Protein AF-A0A1G8Q2F4-F1 (afdb_monomer_lite)

Organism: NCBI:txid549003

Structure (mmCIF, N/CA/C/O backbone):
data_AF-A0A1G8Q2F4-F1
#
_entry.id   AF-A0A1G8Q2F4-F1
#
loop_
_atom_site.group_PDB
_atom_site.id
_atom_site.type_symbol
_atom_site.label_atom_id
_atom_site.label_alt_id
_atom_site.label_comp_id
_atom_site.label_asym_id
_atom_site.label_entity_id
_atom_site.label_seq_id
_atom_site.pdbx_PDB_ins_code
_atom_site.Cartn_x
_atom_site.Cartn_y
_atom_site.Cartn_z
_atom_site.occupancy
_atom_site.B_iso_or_equiv
_atom_site.auth_seq_id
_atom_site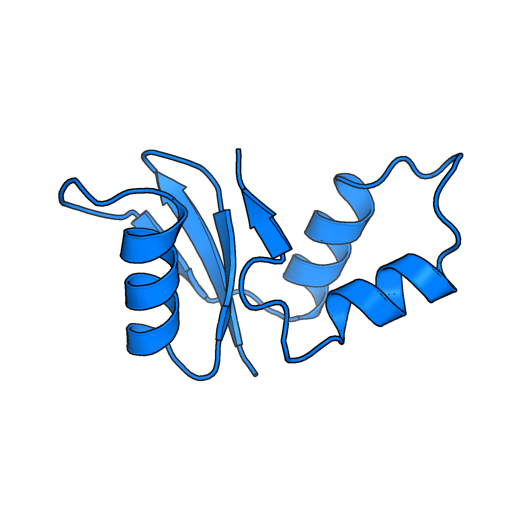.auth_comp_id
_atom_site.auth_asym_id
_atom_site.auth_atom_id
_atom_site.pdbx_PDB_model_num
ATOM 1 N N . MET A 1 1 ? -0.240 -9.123 6.376 1.00 87.12 1 MET A N 1
ATOM 2 C CA . MET A 1 1 ? -0.261 -7.748 5.838 1.00 87.12 1 MET A CA 1
ATOM 3 C C . MET A 1 1 ? -1.358 -7.644 4.788 1.00 87.12 1 MET A C 1
ATOM 5 O O . MET A 1 1 ? -1.635 -8.651 4.144 1.00 87.12 1 MET A O 1
ATOM 9 N N . LYS A 1 2 ? -1.990 -6.481 4.643 1.00 94.69 2 LYS A N 1
ATOM 10 C CA . LYS A 1 2 ? -3.027 -6.193 3.645 1.00 94.69 2 LYS A CA 1
ATOM 11 C C . LYS A 1 2 ? -2.602 -5.000 2.789 1.00 94.69 2 LYS A C 1
ATOM 13 O O . LYS A 1 2 ? -1.710 -4.248 3.184 1.00 94.69 2 LYS A O 1
ATOM 18 N N . TYR A 1 3 ? -3.246 -4.840 1.640 1.00 96.88 3 TYR A N 1
ATOM 19 C CA . TYR A 1 3 ? -2.930 -3.793 0.675 1.00 96.88 3 TYR A CA 1
ATOM 20 C C . TYR A 1 3 ? -4.173 -2.962 0.402 1.00 96.88 3 TYR A C 1
ATOM 22 O O . TYR A 1 3 ? -5.259 -3.510 0.213 1.00 96.88 3 TYR A O 1
ATOM 30 N N . TYR A 1 4 ? -4.010 -1.648 0.395 1.00 96.94 4 TYR A N 1
ATOM 31 C CA . TYR A 1 4 ? -5.098 -0.693 0.264 1.00 96.94 4 TYR A CA 1
ATOM 32 C C . TYR A 1 4 ? -4.768 0.278 -0.856 1.00 96.94 4 TYR A C 1
ATOM 34 O O . TYR A 1 4 ? -3.734 0.939 -0.824 1.00 96.94 4 TYR A O 1
ATOM 42 N N . GLU A 1 5 ? -5.638 0.331 -1.854 1.00 96.38 5 GLU A N 1
ATOM 43 C CA . GLU A 1 5 ? -5.522 1.256 -2.975 1.00 96.38 5 GLU A CA 1
ATOM 44 C C . GLU A 1 5 ? -6.478 2.420 -2.744 1.00 96.38 5 GLU A C 1
ATOM 46 O O . GLU A 1 5 ? -7.691 2.214 -2.664 1.00 96.38 5 GLU A O 1
ATOM 51 N N . PHE A 1 6 ? -5.923 3.620 -2.637 1.00 95.31 6 PHE A N 1
ATOM 52 C CA . PHE A 1 6 ? -6.631 4.888 -2.584 1.00 95.31 6 PHE A CA 1
ATOM 53 C C . PHE A 1 6 ? -6.630 5.478 -3.989 1.00 95.31 6 PHE A C 1
ATOM 55 O O . PHE A 1 6 ? -5.586 5.533 -4.631 1.00 95.31 6 PHE A O 1
ATOM 62 N N . VAL A 1 7 ? -7.801 5.875 -4.484 1.00 92.81 7 VAL A N 1
ATOM 63 C CA . VAL A 1 7 ? -7.970 6.360 -5.868 1.00 92.81 7 VAL A CA 1
ATOM 64 C C . VAL A 1 7 ? -8.379 7.828 -5.945 1.00 92.81 7 VAL A C 1
ATOM 66 O O . VAL A 1 7 ? -8.409 8.391 -7.032 1.00 92.81 7 VAL A O 1
ATOM 69 N N . SER A 1 8 ? -8.733 8.442 -4.813 1.00 86.31 8 SER A N 1
ATOM 70 C CA . SER A 1 8 ? -9.170 9.835 -4.753 1.00 86.31 8 SER A CA 1
ATOM 71 C C . SER A 1 8 ? -8.934 10.428 -3.359 1.00 86.31 8 SER A C 1
ATOM 73 O O . SER A 1 8 ? -9.250 9.750 -2.372 1.00 86.31 8 SER A O 1
ATOM 75 N N . PRO A 1 9 ? -8.495 11.700 -3.265 1.00 88.44 9 PRO A N 1
ATOM 76 C CA . PRO A 1 9 ? -8.172 12.597 -4.389 1.00 88.44 9 PRO A CA 1
ATOM 77 C C . PRO A 1 9 ? -6.795 12.351 -5.016 1.00 88.44 9 PRO A C 1
ATOM 79 O O . PRO A 1 9 ? -6.604 12.688 -6.178 1.00 88.44 9 PRO A O 1
ATOM 82 N N . PHE A 1 10 ? -5.879 11.726 -4.278 1.00 90.56 10 PHE A N 1
ATOM 83 C CA . PHE A 1 10 ? -4.559 11.334 -4.772 1.00 90.56 10 PHE A CA 1
ATOM 84 C C . PHE A 1 10 ? -4.425 9.820 -4.754 1.00 90.56 10 PHE A C 1
ATOM 86 O O . PHE A 1 10 ? -4.907 9.160 -3.822 1.00 90.56 10 PHE A O 1
ATOM 93 N N . TYR A 1 11 ? -3.791 9.269 -5.782 1.00 92.88 11 TYR A N 1
ATOM 94 C CA . TYR A 1 11 ? -3.551 7.841 -5.836 1.00 92.88 11 TYR A CA 1
ATOM 95 C C . TYR A 1 11 ? -2.507 7.444 -4.792 1.00 92.88 11 TYR A C 1
ATOM 97 O O . TYR A 1 11 ? -1.482 8.103 -4.641 1.00 92.88 11 TYR A O 1
ATOM 105 N N . ALA A 1 12 ? -2.762 6.350 -4.077 1.00 95.12 12 ALA A N 1
ATOM 106 C CA . ALA A 1 12 ? -1.747 5.706 -3.258 1.00 95.12 12 ALA A CA 1
ATOM 107 C C . ALA A 1 12 ? -2.001 4.206 -3.124 1.00 95.12 12 ALA A C 1
ATOM 109 O O . ALA A 1 12 ? -3.143 3.758 -2.998 1.00 95.12 12 ALA A O 1
ATOM 110 N N . LEU A 1 13 ? -0.925 3.428 -3.072 1.00 95.88 13 LEU A N 1
ATOM 111 C CA . LEU A 1 13 ? -0.952 2.012 -2.729 1.00 95.88 13 LEU A CA 1
ATOM 112 C C . LEU A 1 13 ? -0.226 1.816 -1.399 1.00 95.88 13 LEU A C 1
ATOM 114 O O . LEU A 1 13 ? 0.976 2.044 -1.303 1.00 95.88 13 LEU A O 1
ATOM 118 N N . ILE A 1 14 ? -0.958 1.388 -0.375 1.00 95.38 14 ILE A N 1
ATOM 119 C CA . ILE A 1 14 ? -0.469 1.329 1.006 1.00 95.38 14 ILE A CA 1
ATOM 120 C C . ILE A 1 14 ? -0.480 -0.109 1.513 1.00 95.38 14 ILE A C 1
ATOM 122 O O . ILE A 1 14 ? -1.486 -0.819 1.410 1.00 95.38 14 ILE A O 1
ATOM 126 N N . LYS A 1 15 ? 0.634 -0.519 2.113 1.00 95.31 15 LYS A N 1
ATOM 127 C CA . LYS A 1 15 ? 0.790 -1.753 2.877 1.00 95.31 15 LYS A CA 1
ATOM 128 C C . LYS A 1 15 ? 0.448 -1.466 4.343 1.00 95.31 15 LYS A C 1
ATOM 130 O O . LYS A 1 15 ? 0.999 -0.562 4.955 1.00 95.31 15 LYS A O 1
ATOM 135 N N . ALA A 1 16 ? -0.490 -2.213 4.927 1.00 95.31 16 ALA A N 1
ATOM 136 C CA . ALA A 1 16 ? -0.875 -2.020 6.328 1.00 95.31 16 ALA A CA 1
ATOM 137 C C . ALA A 1 16 ? -1.483 -3.280 6.960 1.00 95.31 16 ALA A C 1
ATOM 139 O O . ALA A 1 16 ? -1.942 -4.196 6.282 1.00 95.31 16 ALA A O 1
ATOM 140 N N . GLN A 1 17 ? -1.541 -3.326 8.294 1.00 94.31 17 GLN A N 1
ATOM 141 C CA . GLN A 1 17 ? -2.163 -4.445 9.016 1.00 94.31 17 GLN A CA 1
ATOM 142 C C . GLN A 1 17 ? -3.692 -4.475 8.880 1.00 94.31 17 GLN A C 1
ATOM 144 O O . GLN A 1 17 ? -4.299 -5.544 8.906 1.00 94.31 17 GLN A O 1
ATOM 149 N N . ASN A 1 18 ? -4.315 -3.303 8.778 1.00 95.06 18 ASN A N 1
ATOM 150 C CA . ASN A 1 18 ? -5.759 -3.125 8.700 1.00 95.06 18 ASN A CA 1
ATOM 151 C C . ASN A 1 18 ? -6.096 -1.770 8.067 1.00 95.06 18 ASN A C 1
ATOM 153 O O . ASN A 1 18 ? -5.236 -0.893 7.953 1.00 95.06 18 ASN A O 1
ATOM 157 N N . GLU A 1 19 ? -7.371 -1.597 7.720 1.00 94.31 19 GLU A N 1
ATOM 158 C CA . GLU A 1 19 ? -7.911 -0.385 7.103 1.00 94.31 19 GLU A CA 1
ATOM 159 C C . GLU A 1 19 ? -7.598 0.863 7.932 1.00 94.31 19 GLU A C 1
ATOM 161 O O . GLU A 1 19 ? -7.128 1.864 7.398 1.00 94.31 19 GLU A O 1
ATOM 166 N N . ARG A 1 20 ? -7.821 0.806 9.252 1.00 94.50 20 ARG A N 1
ATOM 167 C CA . ARG A 1 20 ? -7.610 1.957 10.138 1.00 94.50 20 ARG A CA 1
ATOM 168 C C . ARG A 1 20 ? -6.173 2.473 10.048 1.00 94.50 20 ARG A C 1
ATOM 170 O O . ARG A 1 20 ? -5.974 3.683 9.965 1.00 94.50 20 ARG A O 1
ATOM 177 N N . LYS A 1 21 ? -5.181 1.573 10.044 1.00 94.69 21 LYS A N 1
ATOM 178 C CA . LYS A 1 21 ? -3.769 1.948 9.875 1.00 94.69 21 LYS A CA 1
ATOM 179 C C . LYS A 1 21 ? -3.516 2.492 8.464 1.00 94.69 21 LYS A C 1
ATOM 181 O O . LYS A 1 21 ? -2.877 3.529 8.345 1.00 94.69 21 LYS A O 1
ATOM 186 N N . ALA A 1 22 ? -4.062 1.856 7.425 1.00 94.38 22 ALA A N 1
ATOM 187 C CA . ALA A 1 22 ? -3.894 2.303 6.040 1.00 94.38 22 ALA A CA 1
ATOM 188 C C . ALA A 1 22 ? -4.391 3.737 5.820 1.00 94.38 22 ALA A C 1
ATOM 190 O O . ALA A 1 22 ? -3.679 4.564 5.260 1.00 94.38 22 ALA A O 1
ATOM 191 N N . ARG A 1 23 ? -5.582 4.057 6.334 1.00 92.94 23 ARG A N 1
ATOM 192 C CA . ARG A 1 23 ? -6.160 5.404 6.252 1.00 92.94 23 ARG A CA 1
ATOM 193 C C . ARG A 1 23 ? -5.359 6.424 7.053 1.00 92.94 23 ARG A C 1
ATOM 195 O O . ARG A 1 23 ? -5.206 7.555 6.609 1.00 92.94 23 ARG A O 1
ATOM 202 N N . ALA A 1 24 ? -4.827 6.040 8.215 1.00 93.19 24 ALA A N 1
ATOM 203 C CA . ALA A 1 24 ? -3.949 6.912 8.994 1.00 93.19 24 ALA A CA 1
ATOM 204 C C . ALA A 1 24 ? -2.645 7.233 8.241 1.00 93.19 24 ALA A C 1
ATOM 206 O O . ALA A 1 24 ? -2.218 8.386 8.240 1.00 93.19 24 ALA A O 1
ATOM 207 N N . ILE A 1 25 ? -2.048 6.239 7.571 1.00 93.38 25 ILE A N 1
ATOM 208 C CA . ILE A 1 25 ? -0.873 6.427 6.707 1.00 93.38 25 ILE A CA 1
ATOM 209 C C . ILE A 1 25 ? -1.226 7.350 5.536 1.00 93.38 25 ILE A C 1
ATOM 211 O O . ILE A 1 25 ? -0.551 8.359 5.355 1.00 93.38 25 ILE A O 1
ATOM 215 N N . TYR A 1 26 ? -2.313 7.061 4.809 1.00 92.56 26 TYR A N 1
ATOM 216 C CA . TYR A 1 26 ? -2.770 7.873 3.676 1.00 92.56 26 TYR A CA 1
ATOM 217 C C . TYR A 1 26 ? -2.963 9.334 4.072 1.00 92.56 26 TYR A C 1
ATOM 219 O O . TYR A 1 26 ? -2.444 10.235 3.420 1.00 92.56 26 TYR A O 1
ATOM 227 N N . LYS A 1 27 ? -3.651 9.577 5.192 1.00 91.12 27 LYS A N 1
ATOM 228 C CA . LYS A 1 27 ? -3.906 10.939 5.653 1.00 91.12 27 LYS A CA 1
ATOM 229 C C . LYS A 1 27 ? -2.639 11.682 6.034 1.00 91.12 27 LYS A C 1
ATOM 231 O O . LYS A 1 27 ? -2.500 12.842 5.683 1.00 91.12 27 LYS A O 1
ATOM 236 N N . LYS A 1 28 ? -1.719 11.008 6.722 1.00 90.31 28 LYS A N 1
ATOM 237 C CA . LYS A 1 28 ? -0.472 11.615 7.194 1.00 90.31 28 LYS A CA 1
ATOM 238 C C . LYS A 1 28 ? 0.527 11.885 6.066 1.00 90.31 28 LYS A C 1
ATOM 240 O O . LYS A 1 28 ? 1.288 12.839 6.161 1.00 90.31 28 LYS A O 1
ATOM 245 N N . GLN A 1 29 ? 0.597 11.001 5.073 1.00 85.88 29 GLN A N 1
ATOM 246 C CA . GLN A 1 29 ? 1.688 10.999 4.092 1.00 85.88 29 GLN A CA 1
ATOM 247 C C . GLN A 1 29 ? 1.262 11.446 2.692 1.00 85.88 29 GLN A C 1
ATOM 249 O O . GLN A 1 29 ? 2.126 11.804 1.903 1.00 85.88 29 GLN A O 1
ATOM 254 N N . VAL A 1 30 ? -0.038 11.430 2.385 1.00 84.38 30 VAL A N 1
ATOM 255 C CA . VAL A 1 30 ? -0.553 11.722 1.039 1.00 84.38 30 VAL A CA 1
ATOM 256 C C . VAL A 1 30 ? -1.574 12.860 1.069 1.00 84.38 30 VAL A C 1
ATOM 258 O O . VAL A 1 30 ? -1.427 13.833 0.337 1.00 84.38 30 VAL A O 1
ATOM 261 N N . TRP A 1 31 ? -2.616 12.769 1.907 1.00 81.38 31 TRP A N 1
ATO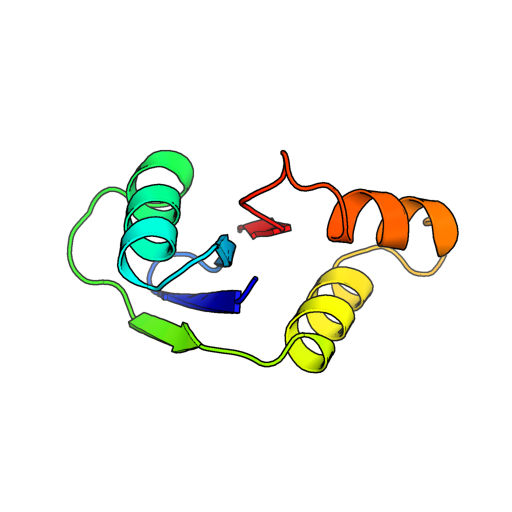M 262 C CA . TRP A 1 31 ? -3.722 13.729 1.858 1.00 81.38 31 TRP A CA 1
ATOM 263 C C . TRP A 1 31 ? -4.509 13.899 3.165 1.00 81.38 31 TRP A C 1
ATOM 265 O O . TRP A 1 31 ? -5.300 13.040 3.557 1.00 81.38 31 TRP A O 1
ATOM 275 N N . GLU A 1 32 ? -4.401 15.072 3.791 1.00 77.56 32 GLU A N 1
ATOM 276 C CA . GLU A 1 32 ? -5.079 15.377 5.062 1.00 77.56 32 GLU A CA 1
ATOM 277 C C . GLU A 1 32 ? -6.563 15.803 4.912 1.00 77.56 32 GLU A C 1
ATOM 279 O O . GLU A 1 32 ? -7.305 15.837 5.898 1.00 77.56 32 GLU A O 1
ATOM 284 N N . GLY A 1 33 ? -7.043 16.104 3.696 1.00 67.88 33 GLY A N 1
ATOM 285 C CA . GLY A 1 33 ? -8.315 16.811 3.467 1.00 67.88 33 GLY A CA 1
ATOM 286 C C . GLY A 1 33 ? -9.562 15.954 3.177 1.00 67.88 33 GLY A C 1
ATOM 287 O O . GLY A 1 33 ? -10.001 15.817 2.040 1.00 67.88 33 GLY A O 1
ATOM 288 N N . GLY A 1 34 ? -10.258 15.467 4.201 1.00 65.88 34 GLY A N 1
ATOM 289 C CA . GLY A 1 34 ? -11.635 14.964 4.033 1.00 65.88 34 GLY A CA 1
ATOM 290 C C . GLY A 1 34 ? -11.769 13.503 3.573 1.00 65.88 34 GLY A C 1
ATOM 291 O O . GLY A 1 34 ? -11.102 12.622 4.119 1.00 65.88 34 GLY A O 1
ATOM 292 N N . GLY A 1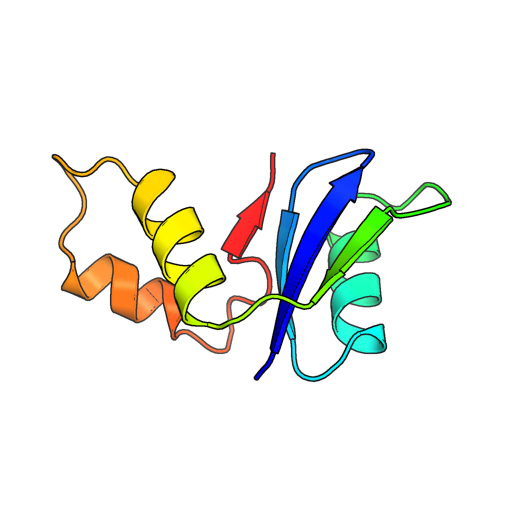 35 ? -12.745 13.235 2.694 1.00 71.62 35 GLY A N 1
ATOM 293 C CA . GLY A 1 35 ? -13.200 11.887 2.327 1.00 71.62 35 GLY A CA 1
ATOM 294 C C . GLY A 1 35 ? -12.289 11.183 1.323 1.00 71.62 35 GLY A C 1
ATOM 295 O O . GLY A 1 35 ? -11.887 11.765 0.321 1.00 71.62 35 GLY A O 1
ATOM 296 N N . ASP A 1 36 ? -11.999 9.917 1.595 1.00 83.94 36 ASP A N 1
ATOM 297 C CA . ASP A 1 36 ? -11.111 9.054 0.827 1.00 83.94 36 ASP A CA 1
ATOM 298 C C . ASP A 1 36 ? -11.889 7.908 0.167 1.00 83.94 36 ASP A C 1
ATOM 300 O O . ASP A 1 36 ? -12.727 7.265 0.804 1.00 83.94 36 ASP A O 1
ATOM 304 N N . GLN A 1 37 ? -11.599 7.625 -1.106 1.00 90.56 37 GLN A N 1
ATOM 305 C CA . GLN A 1 37 ? -12.112 6.430 -1.778 1.00 90.56 37 GLN A CA 1
ATOM 306 C C . GLN A 1 37 ? -11.007 5.385 -1.861 1.00 90.56 37 GLN A C 1
ATOM 308 O O . GLN A 1 37 ? -9.998 5.591 -2.537 1.00 90.56 37 GLN A O 1
ATOM 313 N N . TRP A 1 38 ? -11.220 4.248 -1.204 1.00 93.94 38 TRP A N 1
ATOM 314 C CA . TRP A 1 38 ? -10.233 3.180 -1.138 1.00 93.94 38 TRP A CA 1
ATOM 315 C C . TRP A 1 38 ? -10.863 1.796 -1.295 1.00 93.94 38 TRP A C 1
ATOM 317 O O . TRP A 1 38 ? -12.077 1.618 -1.145 1.00 93.94 38 TRP A O 1
ATOM 327 N N . ARG A 1 39 ? -10.029 0.803 -1.620 1.00 95.94 39 ARG A N 1
ATOM 328 C CA . ARG A 1 39 ? -10.399 -0.621 -1.654 1.00 95.94 39 ARG A CA 1
ATOM 329 C C . ARG A 1 39 ? -9.262 -1.487 -1.125 1.00 95.94 39 ARG A C 1
ATOM 331 O O . ARG A 1 39 ? -8.096 -1.221 -1.405 1.00 95.94 39 ARG A O 1
ATOM 338 N N . GLU A 1 40 ? -9.603 -2.549 -0.397 1.00 97.12 40 GLU A N 1
ATOM 339 C CA . GLU A 1 40 ? -8.644 -3.613 -0.082 1.00 97.12 40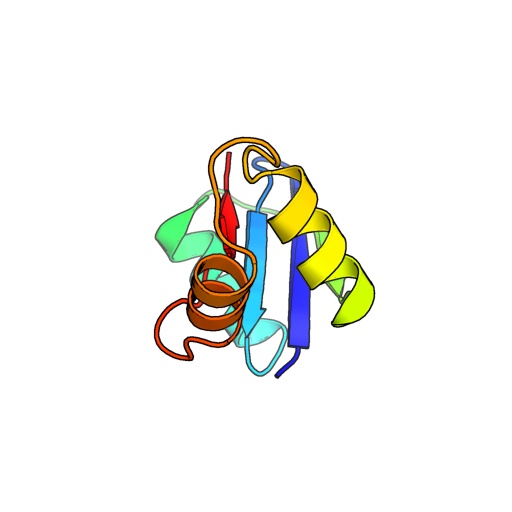 GLU A CA 1
ATOM 340 C C . GLU A 1 40 ? -8.327 -4.409 -1.358 1.00 97.12 40 GLU A C 1
ATOM 342 O O . GLU A 1 40 ? -9.211 -4.696 -2.173 1.00 97.12 40 GLU A O 1
ATOM 347 N N . ARG A 1 41 ? -7.053 -4.748 -1.547 1.00 97.00 41 ARG A N 1
ATOM 348 C CA . ARG A 1 41 ? -6.531 -5.459 -2.715 1.00 97.00 41 ARG A CA 1
ATOM 349 C C . ARG A 1 41 ? -5.749 -6.694 -2.291 1.00 97.00 41 ARG A C 1
ATOM 351 O O . ARG A 1 41 ? -5.228 -6.782 -1.179 1.00 97.00 41 ARG A O 1
ATOM 358 N N . SER A 1 42 ? -5.656 -7.653 -3.209 1.00 96.88 42 SER A N 1
ATOM 359 C CA . SER A 1 42 ? -4.785 -8.809 -3.028 1.00 96.88 42 SER A CA 1
ATOM 360 C C . SER A 1 42 ? -3.314 -8.399 -3.119 1.00 96.88 42 SER A C 1
ATOM 362 O O . SER A 1 42 ? -2.964 -7.379 -3.719 1.00 96.88 42 SER A O 1
ATOM 364 N N . ARG A 1 43 ? -2.440 -9.238 -2.559 1.00 95.00 43 ARG A N 1
ATOM 365 C CA . ARG A 1 43 ? -0.988 -9.099 -2.716 1.00 95.00 43 ARG A CA 1
ATOM 366 C C . ARG A 1 43 ? -0.580 -9.091 -4.189 1.00 95.00 43 ARG A C 1
ATOM 368 O O . ARG A 1 43 ? 0.222 -8.251 -4.577 1.00 95.00 43 ARG A O 1
ATOM 375 N N . ASP A 1 44 ? -1.161 -9.983 -4.989 1.00 95.50 44 ASP A N 1
ATOM 376 C CA . ASP A 1 44 ? -0.839 -10.131 -6.413 1.00 95.50 44 ASP A CA 1
ATOM 377 C C . ASP A 1 44 ? -1.199 -8.873 -7.210 1.00 95.50 44 ASP A C 1
ATOM 379 O O . ASP A 1 44 ? -0.442 -8.428 -8.067 1.00 95.50 44 ASP A O 1
ATOM 383 N N . TYR A 1 45 ? -2.319 -8.233 -6.871 1.00 95.38 45 TYR A N 1
ATOM 384 C CA . TYR A 1 45 ? -2.666 -6.939 -7.448 1.00 95.38 45 TYR A CA 1
ATOM 385 C C . TYR A 1 45 ? -1.631 -5.869 -7.082 1.00 95.38 45 TYR A C 1
ATOM 387 O O . TYR A 1 45 ? -1.158 -5.138 -7.951 1.00 95.38 45 TYR A O 1
ATOM 395 N N . ALA A 1 46 ? -1.267 -5.787 -5.798 1.00 94.88 46 ALA A N 1
ATOM 396 C CA . ALA A 1 46 ? -0.340 -4.777 -5.301 1.00 94.88 46 ALA A CA 1
ATOM 397 C C . ALA A 1 46 ? 1.061 -4.918 -5.913 1.00 94.88 46 ALA A C 1
ATOM 399 O O . ALA A 1 46 ? 1.629 -3.923 -6.353 1.00 94.88 46 ALA A O 1
ATOM 400 N N . ILE A 1 47 ? 1.594 -6.141 -5.998 1.00 92.88 47 ILE A N 1
ATOM 401 C CA . ILE A 1 47 ? 2.912 -6.385 -6.594 1.00 92.88 47 ILE A CA 1
ATOM 402 C C . ILE A 1 47 ? 2.913 -6.115 -8.100 1.00 92.88 47 ILE A C 1
ATOM 404 O O . ILE A 1 47 ? 3.868 -5.533 -8.599 1.00 92.88 47 ILE A O 1
ATOM 408 N N . MET A 1 48 ? 1.839 -6.460 -8.823 1.00 92.06 48 MET A N 1
ATOM 409 C CA . MET A 1 48 ? 1.727 -6.120 -10.245 1.00 92.06 48 MET A CA 1
ATOM 410 C C . MET A 1 48 ? 1.701 -4.606 -10.455 1.00 92.06 48 MET A C 1
ATOM 412 O O . MET A 1 48 ? 2.411 -4.105 -11.321 1.00 92.06 48 MET A O 1
ATOM 416 N N . LYS A 1 49 ? 0.919 -3.870 -9.655 1.00 92.12 49 LYS A N 1
ATOM 417 C CA . LYS A 1 49 ? 0.871 -2.401 -9.707 1.00 92.12 49 LYS A CA 1
ATOM 418 C C . LYS A 1 49 ? 2.224 -1.769 -9.399 1.00 92.12 49 LYS A C 1
ATOM 420 O O . LYS A 1 49 ? 2.655 -0.898 -10.145 1.00 92.12 49 LYS A O 1
ATOM 425 N N . PHE A 1 50 ? 2.879 -2.224 -8.334 1.00 90.75 50 PHE A N 1
ATOM 426 C CA . PHE A 1 50 ? 4.214 -1.775 -7.948 1.00 90.75 50 PHE A CA 1
ATOM 427 C C . PHE A 1 50 ? 5.216 -2.029 -9.082 1.00 90.75 50 PHE A C 1
ATOM 429 O O . PHE A 1 50 ? 5.827 -1.091 -9.579 1.00 90.75 50 PHE A O 1
ATOM 436 N N . ALA A 1 51 ? 5.275 -3.256 -9.607 1.00 88.81 51 ALA A N 1
ATOM 437 C CA . ALA A 1 51 ? 6.157 -3.617 -10.716 1.00 88.81 51 ALA A CA 1
ATOM 438 C C . ALA A 1 51 ? 5.902 -2.806 -11.997 1.00 88.81 51 ALA A C 1
ATOM 440 O O . ALA A 1 51 ? 6.853 -2.475 -12.695 1.00 88.81 51 ALA A O 1
ATOM 441 N N . MET A 1 52 ? 4.642 -2.479 -12.310 1.00 87.19 52 MET A N 1
ATOM 442 C CA . MET A 1 52 ? 4.289 -1.644 -13.467 1.00 87.19 52 MET A CA 1
ATOM 443 C C . MET A 1 52 ? 4.733 -0.186 -13.320 1.00 87.19 52 MET A C 1
ATOM 445 O O . MET A 1 52 ? 4.946 0.476 -14.332 1.00 87.19 52 MET A O 1
ATOM 449 N N . ALA A 1 53 ? 4.831 0.322 -12.089 1.00 86.62 53 ALA A N 1
ATOM 450 C CA . ALA A 1 53 ? 5.322 1.671 -11.822 1.00 86.62 53 ALA A CA 1
ATOM 451 C C . ALA A 1 53 ? 6.857 1.759 -11.906 1.00 86.62 53 ALA A C 1
ATOM 453 O O . ALA A 1 53 ? 7.393 2.825 -12.202 1.00 86.62 53 ALA A O 1
ATOM 454 N N . HIS A 1 54 ? 7.564 0.646 -11.690 1.00 80.25 54 HIS A N 1
ATOM 455 C CA . HIS A 1 54 ? 9.005 0.560 -11.911 1.00 80.25 54 HIS A CA 1
ATOM 456 C C . HIS A 1 54 ? 9.339 0.415 -13.403 1.00 80.25 54 HIS A C 1
ATOM 458 O O . HIS A 1 54 ? 8.677 -0.304 -14.154 1.00 80.25 54 HIS A O 1
ATOM 464 N N . ASP A 1 55 ? 10.419 1.064 -13.845 1.00 73.12 55 ASP A N 1
ATOM 465 C CA . ASP A 1 55 ? 10.923 0.887 -15.205 1.00 73.12 55 ASP A CA 1
ATOM 466 C C . ASP A 1 55 ? 11.514 -0.521 -15.368 1.00 73.12 55 ASP A C 1
ATOM 468 O O . ASP A 1 55 ? 12.628 -0.823 -14.932 1.00 73.12 55 ASP A O 1
ATOM 472 N N . SER A 1 56 ? 10.758 -1.375 -16.059 1.00 63.94 56 SER A N 1
ATOM 473 C CA . SER A 1 56 ? 11.130 -2.752 -16.403 1.00 63.94 56 SER A CA 1
ATOM 474 C C . SER A 1 56 ? 12.508 -2.916 -17.066 1.00 63.94 56 SER A C 1
ATOM 476 O O . SER A 1 56 ? 13.031 -4.030 -17.082 1.00 63.94 56 SER A O 1
ATOM 478 N N . ARG A 1 57 ? 13.109 -1.850 -17.618 1.00 63.69 57 ARG A N 1
ATOM 479 C CA . ARG A 1 57 ? 14.444 -1.906 -18.240 1.00 63.69 57 ARG A CA 1
ATOM 480 C C . ARG A 1 57 ? 15.593 -1.671 -17.265 1.00 63.69 57 ARG A C 1
ATOM 482 O O . ARG A 1 57 ? 16.716 -2.046 -17.586 1.00 63.69 57 ARG A O 1
ATOM 489 N N . ASN A 1 58 ? 15.326 -1.051 -16.117 1.00 62.41 58 ASN A N 1
ATOM 490 C CA . ASN A 1 58 ? 16.359 -0.539 -15.214 1.00 62.41 58 ASN A CA 1
ATOM 491 C C . ASN A 1 58 ? 16.269 -1.089 -13.785 1.00 62.41 58 ASN A C 1
ATOM 493 O O . ASN A 1 58 ? 17.213 -0.923 -13.017 1.00 62.41 58 ASN A O 1
ATOM 497 N N . THR A 1 59 ? 15.171 -1.746 -13.406 1.00 69.94 59 THR A N 1
ATOM 498 C CA . THR A 1 59 ? 15.009 -2.279 -12.048 1.00 69.94 59 THR A CA 1
ATOM 499 C C . THR A 1 59 ? 15.240 -3.788 -12.008 1.00 69.94 59 THR A C 1
ATOM 501 O O . THR A 1 59 ? 14.488 -4.565 -12.598 1.00 69.94 59 THR A O 1
ATOM 504 N N . GLU A 1 60 ? 16.259 -4.232 -11.266 1.00 82.00 60 GLU A N 1
ATOM 505 C CA . GLU A 1 60 ? 16.424 -5.656 -10.971 1.00 82.00 60 GLU A CA 1
ATOM 506 C C . GLU A 1 60 ? 15.237 -6.175 -10.152 1.00 82.00 60 GLU A C 1
ATOM 508 O O . GLU A 1 60 ? 14.897 -5.634 -9.098 1.00 82.00 60 GLU A O 1
ATOM 513 N N . VAL A 1 61 ? 14.654 -7.295 -10.590 1.00 82.12 61 VAL A N 1
ATOM 514 C CA . VAL A 1 61 ? 13.498 -7.930 -9.930 1.00 82.12 61 VAL A CA 1
ATOM 515 C C . VAL A 1 61 ? 13.749 -8.180 -8.440 1.00 82.12 61 VAL A C 1
ATOM 517 O O . VAL A 1 61 ? 12.843 -8.029 -7.625 1.00 82.12 61 VAL A O 1
ATOM 520 N N . ARG A 1 62 ? 14.981 -8.540 -8.057 1.00 82.88 62 ARG A N 1
ATOM 521 C CA . ARG A 1 62 ? 15.335 -8.779 -6.649 1.00 82.88 62 ARG A CA 1
ATOM 522 C C . ARG A 1 62 ? 15.251 -7.518 -5.793 1.00 82.88 62 ARG A C 1
ATOM 524 O O . ARG A 1 62 ? 14.761 -7.607 -4.670 1.00 82.88 62 ARG A O 1
ATOM 531 N N . LEU A 1 63 ? 15.712 -6.378 -6.305 1.00 83.50 63 LEU A N 1
ATOM 532 C CA . LEU A 1 63 ? 15.674 -5.109 -5.576 1.00 83.50 63 LEU A CA 1
ATOM 533 C C . LEU A 1 63 ? 14.225 -4.659 -5.373 1.00 83.50 63 LEU A C 1
ATOM 535 O O . LEU A 1 63 ? 13.814 -4.455 -4.237 1.00 83.50 63 LEU A O 1
ATOM 539 N N . MET A 1 64 ? 13.418 -4.685 -6.436 1.00 87.81 64 MET A N 1
ATOM 540 C CA . MET A 1 64 ? 11.982 -4.381 -6.375 1.00 87.81 64 MET A CA 1
ATOM 541 C C . MET A 1 64 ? 11.237 -5.266 -5.362 1.00 87.81 64 MET A C 1
ATOM 543 O O . MET A 1 64 ? 10.433 -4.786 -4.567 1.00 87.81 64 MET A O 1
ATOM 547 N N . LEU A 1 65 ? 11.496 -6.578 -5.367 1.00 88.06 65 LEU A N 1
ATOM 548 C CA . LEU A 1 65 ? 10.883 -7.490 -4.399 1.00 88.06 65 LEU A CA 1
ATOM 549 C C . LEU A 1 65 ? 11.315 -7.182 -2.967 1.00 88.06 65 LEU A C 1
ATOM 551 O O . LEU A 1 65 ? 10.506 -7.319 -2.053 1.00 88.06 65 LEU A O 1
ATOM 555 N N . THR A 1 66 ? 12.573 -6.787 -2.775 1.00 88.88 66 THR A N 1
ATOM 556 C CA . THR A 1 66 ? 13.093 -6.409 -1.458 1.00 88.88 66 THR A CA 1
ATOM 557 C C . THR A 1 66 ? 12.378 -5.160 -0.950 1.00 88.88 66 THR A C 1
ATOM 559 O O . THR A 1 66 ? 11.857 -5.192 0.159 1.00 88.88 66 THR A O 1
ATOM 562 N N . GLU A 1 67 ? 12.241 -4.127 -1.784 1.00 88.75 67 GLU A N 1
ATOM 563 C CA . GLU A 1 67 ? 11.506 -2.896 -1.456 1.00 88.75 67 GLU A CA 1
ATOM 564 C C . GLU A 1 67 ? 10.026 -3.170 -1.152 1.00 88.75 67 GLU A C 1
ATOM 566 O O . GLU A 1 67 ? 9.494 -2.704 -0.149 1.00 88.75 67 GLU A O 1
ATOM 571 N N . PHE A 1 68 ? 9.361 -4.000 -1.961 1.00 91.00 68 PHE A N 1
ATOM 572 C CA . PHE A 1 68 ? 7.957 -4.362 -1.740 1.00 91.00 68 PHE A CA 1
ATOM 573 C C . PHE A 1 68 ? 7.736 -5.140 -0.430 1.00 91.00 68 PHE A C 1
ATOM 575 O O . PHE A 1 68 ? 6.691 -5.026 0.225 1.00 91.00 68 PHE A O 1
ATOM 582 N N . MET A 1 69 ? 8.691 -6.000 -0.068 1.00 88.94 69 MET A N 1
ATOM 583 C CA . MET A 1 69 ? 8.620 -6.810 1.148 1.00 88.94 69 MET A CA 1
ATOM 584 C C . MET A 1 69 ? 9.074 -6.054 2.396 1.00 88.94 69 MET A C 1
ATOM 586 O O . MET A 1 69 ? 8.721 -6.493 3.487 1.00 88.94 69 MET A O 1
ATOM 590 N N . ASP A 1 70 ? 9.769 -4.928 2.253 1.00 89.44 70 ASP A N 1
ATOM 591 C CA . ASP A 1 70 ? 10.278 -4.132 3.366 1.00 89.44 70 ASP A CA 1
ATOM 592 C C . ASP A 1 70 ? 9.142 -3.628 4.264 1.00 89.44 70 ASP A C 1
ATOM 594 O O . ASP A 1 70 ? 8.262 -2.878 3.839 1.00 89.44 70 ASP A O 1
ATOM 598 N N . ASP A 1 71 ? 9.107 -4.097 5.510 1.00 83.19 71 ASP A N 1
ATOM 599 C CA . ASP A 1 71 ? 8.072 -3.768 6.493 1.00 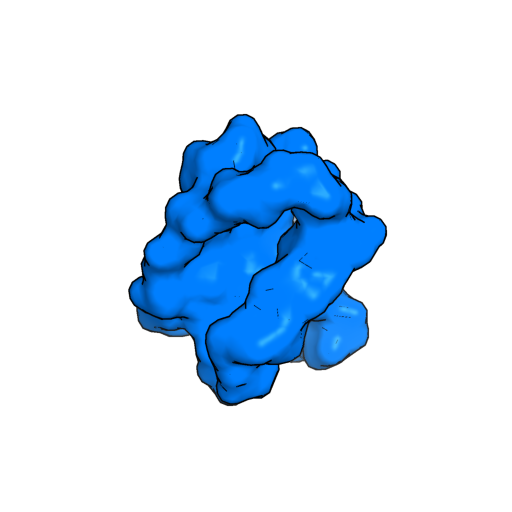83.19 71 ASP A CA 1
ATOM 600 C C . ASP A 1 71 ? 8.174 -2.345 7.052 1.00 83.19 71 ASP A C 1
ATOM 602 O O . ASP A 1 71 ? 7.217 -1.891 7.683 1.00 83.19 71 ASP A O 1
ATOM 606 N N . GLU A 1 72 ? 9.260 -1.623 6.769 1.00 84.38 72 GLU A N 1
ATOM 607 C CA . GLU A 1 72 ? 9.381 -0.196 7.083 1.00 84.38 72 GLU A CA 1
ATOM 608 C C . GLU A 1 72 ? 8.701 0.694 6.025 1.00 84.38 72 GLU A C 1
ATOM 610 O O . GLU A 1 72 ? 8.253 1.801 6.338 1.00 84.38 72 GLU A O 1
ATOM 615 N N . ASN A 1 73 ? 8.517 0.184 4.800 1.00 84.19 73 ASN A N 1
ATOM 616 C CA . ASN A 1 73 ? 7.845 0.889 3.709 1.00 84.19 73 ASN A CA 1
ATOM 617 C C . ASN A 1 73 ? 6.335 0.603 3.696 1.00 84.19 73 ASN A C 1
ATOM 619 O O . ASN A 1 73 ? 5.827 -0.324 3.057 1.00 84.19 73 ASN A O 1
ATOM 623 N N . ASP A 1 74 ? 5.598 1.439 4.430 1.00 90.06 74 ASP A N 1
ATOM 624 C CA . ASP A 1 74 ? 4.133 1.397 4.503 1.00 90.06 74 ASP A CA 1
ATOM 625 C C . ASP A 1 74 ? 3.467 1.977 3.221 1.00 90.06 74 ASP A C 1
ATOM 627 O O . ASP A 1 74 ? 2.386 1.526 2.836 1.00 90.06 74 ASP A O 1
ATOM 631 N N . VAL A 1 75 ? 4.084 2.944 2.525 1.00 90.06 75 VAL A N 1
ATOM 632 C CA . VAL A 1 75 ? 3.591 3.495 1.240 1.00 90.06 75 VAL A CA 1
ATOM 633 C C . VAL A 1 75 ? 4.398 2.895 0.093 1.00 90.06 75 VAL A C 1
ATOM 635 O O . VAL A 1 75 ? 5.597 3.121 -0.005 1.00 90.06 75 VAL A O 1
ATOM 638 N N . LEU A 1 76 ? 3.735 2.127 -0.772 1.00 89.19 76 LEU A N 1
ATOM 639 C CA . LEU A 1 76 ? 4.365 1.467 -1.917 1.00 89.19 76 LEU A CA 1
ATOM 640 C C . LEU A 1 76 ? 4.353 2.357 -3.159 1.00 89.19 76 LEU A C 1
ATOM 642 O O . LEU A 1 76 ? 5.307 2.363 -3.919 1.00 89.19 76 LEU A O 1
ATOM 646 N N . LEU A 1 77 ? 3.258 3.082 -3.388 1.00 89.62 77 LEU A N 1
ATOM 647 C CA . LEU A 1 77 ? 3.122 4.034 -4.490 1.00 89.62 77 LEU A CA 1
ATOM 648 C C . LEU A 1 77 ? 2.319 5.237 -4.007 1.00 89.62 77 LEU A C 1
ATOM 650 O O . LEU A 1 77 ? 1.378 5.067 -3.229 1.00 89.62 7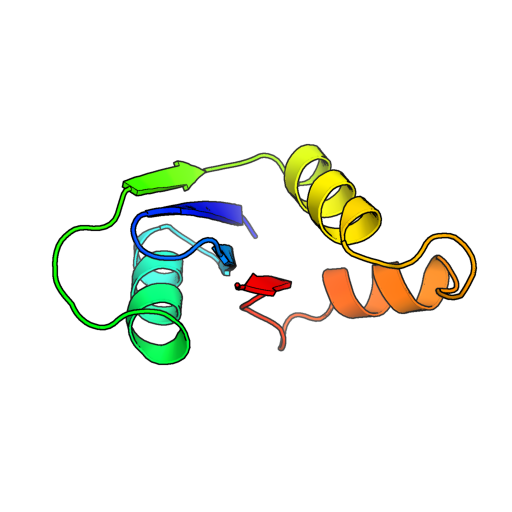7 LEU A O 1
ATOM 654 N N . SER A 1 78 ? 2.635 6.412 -4.529 1.00 87.81 78 SER A N 1
ATOM 655 C CA . SER A 1 78 ? 1.838 7.630 -4.399 1.00 87.81 78 SER A CA 1
ATOM 656 C C . SER A 1 78 ? 2.089 8.524 -5.611 1.00 87.81 78 SER A C 1
ATOM 658 O O . SER A 1 78 ? 3.219 8.542 -6.102 1.00 87.81 78 SER A O 1
ATOM 660 N N . ASP A 1 79 ? 1.057 9.235 -6.063 1.00 80.94 79 ASP A N 1
ATOM 661 C CA . ASP A 1 79 ? 1.183 10.323 -7.050 1.00 80.94 79 ASP A CA 1
ATOM 662 C C . ASP A 1 79 ? 1.603 11.648 -6.392 1.00 80.94 79 ASP A C 1
ATOM 664 O O . ASP A 1 79 ? 1.194 11.884 -5.229 1.00 80.94 79 ASP A O 1
#

pLDDT: mean 88.14, std 8.48, range [62.41, 97.12]

Radius of gyration: 12.38 Å; chains: 1; bounding box: 30×27×28 Å

Sequence (79 aa):
MKYYEFVSPFYALIKAQNERKARAIYKKQVWEGGGDQWRERSRDYAIMKFAMAHDSRNTEVRLMLTEFMDDENDVLLSD

InterPro domains:
  IPR059592 YosH, C-terminal domain [PF27286] (1-77)

Foldseek 3Di:
DWWKFWDPPKTWIFDDPDPVVLVVCCCVPPNVDDDIDMDIDDPVVSLVVLVVVDDPVPDDPVVSVCQSPDPVCGTSDID

Secondary structure (DSSP, 8-state):
-EEEEEEESS-EEEEESSHHHHHHHHHHHT--SS--EEEEE-HHHHHHHHHHHS-TTT--HHHHHHHHH-TT--EEEE-